Protein AF-C3Y7M6-F1 (afdb_monomer)

Secondary structure (DSSP, 8-state):
-TT-EEE----TTEEEES-SEEEB-TTSSBSSPPPEEEEPBPPPPPPPTTEEEE-S--BTT-EEEEEEPTT---BS-SEEEB-TTSSBSSPPPB-

Mean predicted aligned error: 4.07 Å

Structure (mmCIF, N/CA/C/O backbone):
data_AF-C3Y7M6-F1
#
_entry.id   AF-C3Y7M6-F1
#
loop_
_atom_site.group_PDB
_atom_site.id
_atom_site.type_symbol
_atom_site.label_atom_id
_atom_site.label_alt_id
_atom_site.label_comp_id
_atom_site.label_asym_id
_atom_site.label_entity_id
_atom_site.label_seq_id
_atom_site.pdbx_PDB_ins_code
_atom_site.Cartn_x
_atom_site.Cartn_y
_atom_site.Cartn_z
_atom_site.occupancy
_atom_site.B_iso_or_equiv
_atom_site.auth_seq_id
_atom_site.auth_comp_id
_atom_site.auth_asym_id
_atom_site.auth_atom_id
_atom_site.pdbx_PDB_model_num
ATOM 1 N N . ASN A 1 1 ? 14.901 -2.344 -32.759 1.00 72.94 1 ASN A N 1
ATOM 2 C CA . ASN A 1 1 ? 16.161 -1.880 -33.370 1.00 72.94 1 ASN A CA 1
ATOM 3 C C . ASN A 1 1 ? 17.221 -1.711 -32.301 1.00 72.94 1 ASN A C 1
ATOM 5 O O . ASN A 1 1 ? 16.890 -1.480 -31.144 1.00 72.94 1 ASN A O 1
ATOM 9 N N . PHE A 1 2 ? 18.489 -1.884 -32.670 1.00 87.56 2 PHE A N 1
ATOM 10 C CA . PHE A 1 2 ? 19.610 -1.601 -31.774 1.00 87.56 2 PHE A CA 1
ATOM 11 C C . PHE A 1 2 ? 19.514 -0.161 -31.247 1.00 87.56 2 PHE A C 1
ATOM 13 O O . PHE A 1 2 ? 19.292 0.758 -32.032 1.00 87.56 2 PHE A O 1
ATOM 20 N N . GLY A 1 3 ? 19.655 0.018 -29.933 1.00 89.00 3 GLY A N 1
ATOM 21 C CA . GLY A 1 3 ? 19.518 1.316 -29.268 1.00 89.00 3 GLY A CA 1
ATOM 22 C C . GLY A 1 3 ? 18.090 1.688 -28.857 1.00 89.00 3 GLY A C 1
ATOM 23 O O . GLY A 1 3 ? 17.925 2.667 -28.134 1.00 89.00 3 GLY A O 1
ATOM 24 N N . ASP A 1 4 ? 17.071 0.910 -29.243 1.00 94.31 4 ASP A N 1
ATOM 25 C CA . ASP A 1 4 ? 15.692 1.167 -28.813 1.00 94.31 4 ASP A CA 1
ATOM 26 C C . ASP A 1 4 ? 15.556 1.036 -27.298 1.00 94.31 4 ASP A C 1
ATOM 28 O O . ASP A 1 4 ? 16.113 0.118 -26.688 1.00 94.31 4 ASP A O 1
ATOM 32 N N . VAL A 1 5 ? 14.755 1.923 -26.708 1.00 95.19 5 VAL A N 1
ATOM 33 C CA . VAL A 1 5 ? 14.452 1.932 -25.278 1.00 95.19 5 VAL A CA 1
ATOM 34 C C . VAL A 1 5 ? 12.982 1.596 -25.069 1.00 95.19 5 VAL A C 1
ATOM 36 O O . VAL A 1 5 ? 12.100 2.252 -25.618 1.00 95.19 5 VAL A O 1
ATOM 39 N N . ALA A 1 6 ? 12.721 0.584 -24.248 1.00 94.50 6 ALA A N 1
ATOM 40 C CA . ALA A 1 6 ? 11.391 0.259 -23.755 1.00 94.50 6 ALA A CA 1
ATOM 41 C C . ALA A 1 6 ? 11.241 0.781 -22.325 1.00 94.50 6 ALA A C 1
ATOM 43 O O . ALA A 1 6 ? 12.068 0.457 -21.471 1.00 94.50 6 ALA A O 1
ATOM 44 N N . SER A 1 7 ? 10.181 1.548 -22.071 1.00 95.94 7 SER A N 1
ATOM 45 C CA . SER A 1 7 ? 9.831 2.071 -20.747 1.00 95.94 7 SER A CA 1
ATOM 46 C C . SER A 1 7 ? 8.620 1.337 -20.182 1.00 95.94 7 SER A C 1
ATOM 48 O O . SER A 1 7 ? 7.670 1.045 -20.907 1.00 95.94 7 SER A O 1
ATOM 50 N N . TYR A 1 8 ? 8.652 1.065 -18.883 1.00 96.12 8 TYR A N 1
ATOM 51 C CA . TYR A 1 8 ? 7.644 0.298 -18.166 1.00 96.12 8 TYR A CA 1
ATOM 52 C C . TYR A 1 8 ? 7.078 1.114 -17.010 1.00 96.12 8 TYR A C 1
ATOM 54 O O . TYR A 1 8 ? 7.806 1.775 -16.270 1.00 96.12 8 TYR A O 1
ATOM 62 N N . SER A 1 9 ? 5.767 1.013 -16.839 1.00 96.25 9 SER A N 1
ATOM 63 C CA . SER A 1 9 ? 5.023 1.549 -15.709 1.00 96.25 9 SER A CA 1
ATOM 64 C C . SER A 1 9 ? 3.985 0.525 -15.261 1.00 96.25 9 SER A C 1
ATOM 66 O O . SER A 1 9 ? 3.592 -0.358 -16.027 1.00 96.25 9 SER A O 1
ATOM 68 N N . CYS A 1 10 ? 3.565 0.629 -14.004 1.00 96.50 10 CYS A N 1
ATOM 69 C CA . CYS A 1 10 ? 2.505 -0.198 -13.447 1.00 96.50 10 CYS A CA 1
ATOM 70 C C . CYS A 1 10 ? 1.216 0.611 -13.299 1.00 96.50 10 CYS A C 1
ATOM 72 O O . CYS A 1 10 ? 1.239 1.838 -13.186 1.00 96.50 10 CYS A O 1
ATOM 74 N N . ASN A 1 11 ? 0.086 -0.096 -13.302 1.00 96.94 11 ASN A N 1
ATOM 75 C CA . ASN A 1 11 ? -1.213 0.495 -13.004 1.00 96.94 11 ASN A CA 1
ATOM 76 C C . ASN A 1 11 ? -1.259 0.992 -11.552 1.00 96.94 11 ASN A C 1
ATOM 78 O O . ASN A 1 11 ? -0.527 0.502 -10.692 1.00 96.94 11 ASN A O 1
ATOM 82 N N . THR A 1 12 ? -2.167 1.924 -11.260 1.00 96.06 12 THR A N 1
ATOM 83 C CA . THR A 1 12 ? -2.400 2.415 -9.896 1.00 96.06 12 THR A CA 1
ATOM 84 C C . THR A 1 12 ? -2.605 1.261 -8.914 1.00 96.06 12 THR A C 1
ATOM 86 O O . THR A 1 12 ? -3.406 0.362 -9.167 1.00 96.06 12 THR A O 1
ATOM 89 N N . GLY A 1 13 ? -1.892 1.311 -7.785 1.00 96.12 13 GLY A N 1
ATOM 90 C CA . GLY A 1 13 ? -1.944 0.268 -6.758 1.00 96.12 13 GLY A CA 1
ATOM 91 C C . GLY A 1 13 ? -1.011 -0.916 -7.003 1.00 96.12 13 GLY A C 1
ATOM 92 O O . GLY A 1 13 ? -1.112 -1.915 -6.294 1.00 96.12 13 GLY A O 1
ATOM 93 N N . TYR A 1 14 ? -0.104 -0.804 -7.974 1.00 97.25 14 TYR A N 1
ATOM 94 C CA . TYR A 1 14 ? 0.954 -1.771 -8.224 1.00 97.25 14 TYR A CA 1
ATOM 95 C C . TYR A 1 14 ? 2.312 -1.073 -8.308 1.00 97.25 14 TYR A C 1
ATOM 97 O O . TYR A 1 14 ? 2.447 -0.049 -8.977 1.00 97.25 14 TYR A O 1
ATOM 105 N N . ASP A 1 15 ? 3.320 -1.678 -7.688 1.00 95.25 15 ASP A N 1
ATOM 106 C CA . ASP A 1 15 ? 4.701 -1.213 -7.701 1.00 95.25 15 ASP A CA 1
ATOM 107 C C . ASP A 1 15 ? 5.532 -1.982 -8.730 1.00 95.25 15 ASP A C 1
ATOM 109 O O . ASP A 1 15 ? 5.421 -3.206 -8.879 1.00 95.25 15 ASP A O 1
ATOM 113 N N . LEU A 1 16 ? 6.388 -1.246 -9.442 1.00 95.94 16 LEU A N 1
ATOM 114 C CA . LEU A 1 16 ? 7.299 -1.810 -10.427 1.00 95.94 16 LEU A CA 1
ATOM 115 C C . LEU A 1 16 ? 8.498 -2.464 -9.730 1.00 95.94 16 LEU A C 1
ATOM 117 O O . LEU A 1 16 ? 9.335 -1.793 -9.133 1.00 95.94 16 LEU A O 1
ATOM 121 N N . ASN A 1 17 ? 8.617 -3.778 -9.883 1.00 96.06 17 ASN A N 1
ATOM 122 C CA . ASN A 1 17 ? 9.740 -4.571 -9.407 1.00 96.06 17 ASN A CA 1
ATOM 123 C C . ASN A 1 17 ? 10.699 -4.853 -10.570 1.00 96.06 17 ASN A C 1
ATOM 125 O O . ASN A 1 17 ? 10.423 -5.691 -11.437 1.00 96.06 17 ASN A O 1
ATOM 129 N N . GLY A 1 18 ? 11.829 -4.143 -10.586 1.00 94.50 18 GLY A N 1
ATOM 130 C CA . GLY A 1 18 ? 12.865 -4.236 -11.615 1.00 94.50 18 GLY A CA 1
ATOM 131 C C . GLY A 1 18 ? 13.192 -2.880 -12.242 1.00 94.50 18 GLY A C 1
ATOM 132 O O . GLY A 1 18 ? 12.848 -1.830 -11.705 1.00 94.50 18 GLY A O 1
ATOM 133 N N . TYR A 1 19 ? 13.869 -2.901 -13.390 1.00 95.00 19 TYR A N 1
ATOM 134 C CA . TYR A 1 19 ? 14.237 -1.681 -14.109 1.00 95.00 19 TYR A CA 1
ATOM 135 C C . TYR A 1 19 ? 13.045 -1.115 -14.886 1.00 95.00 19 TYR A C 1
ATOM 137 O O . TYR A 1 19 ? 12.390 -1.831 -15.643 1.00 95.00 19 TYR A O 1
ATOM 145 N N . SER A 1 20 ? 12.799 0.189 -14.739 1.00 95.00 20 SER A N 1
ATOM 146 C CA . SER A 1 20 ? 11.761 0.920 -15.480 1.00 95.00 20 SER A CA 1
ATOM 147 C C . SER A 1 20 ? 12.078 1.093 -16.956 1.00 95.00 20 SER A C 1
ATOM 149 O O . SER A 1 20 ? 11.176 1.379 -17.738 1.00 95.00 20 SER A O 1
ATOM 151 N N . THR A 1 21 ? 13.331 0.887 -17.359 1.00 95.81 21 THR A N 1
ATOM 152 C CA . THR A 1 21 ? 13.751 0.965 -18.753 1.00 95.81 21 THR A CA 1
ATOM 153 C C . THR A 1 21 ? 14.648 -0.200 -19.138 1.00 95.81 21 THR A C 1
ATOM 155 O O . THR A 1 21 ? 15.396 -0.755 -18.329 1.00 95.81 21 THR A O 1
ATOM 158 N N . ARG A 1 22 ? 14.559 -0.591 -20.407 1.00 95.56 22 ARG A N 1
ATOM 159 C CA . ARG A 1 22 ? 15.410 -1.612 -21.022 1.00 95.56 22 ARG A CA 1
ATOM 160 C C . ARG A 1 22 ? 15.880 -1.092 -22.364 1.00 95.56 22 ARG A C 1
ATOM 162 O O . ARG A 1 22 ? 15.093 -0.472 -23.073 1.00 95.56 22 ARG A O 1
ATOM 169 N N . THR A 1 23 ? 17.119 -1.398 -22.725 1.00 96.25 23 THR A N 1
ATOM 170 C CA . THR A 1 23 ? 17.692 -0.994 -24.015 1.00 96.25 23 THR A CA 1
ATOM 171 C C . THR A 1 23 ? 18.028 -2.220 -24.849 1.00 96.25 23 THR A C 1
ATOM 173 O O . THR A 1 23 ? 18.588 -3.188 -24.327 1.00 96.25 23 THR A O 1
ATOM 176 N N . CYS A 1 24 ? 17.681 -2.198 -26.135 1.00 94.50 24 CYS A N 1
ATOM 177 C CA . CYS A 1 24 ? 18.033 -3.250 -27.080 1.00 94.50 24 CYS A CA 1
ATOM 178 C C . CYS A 1 24 ? 19.516 -3.133 -27.454 1.00 94.50 24 CYS A C 1
ATOM 180 O O . CYS A 1 24 ? 19.959 -2.131 -28.020 1.00 94.50 24 CYS A O 1
ATOM 182 N N . GLN A 1 25 ? 20.293 -4.148 -27.092 1.00 94.44 25 GLN A N 1
ATOM 183 C CA . GLN A 1 25 ? 21.741 -4.186 -27.266 1.00 94.44 25 GLN A CA 1
ATOM 184 C C . GLN A 1 25 ? 22.123 -4.666 -28.669 1.00 94.44 25 GLN A C 1
ATOM 186 O O . GLN A 1 25 ? 21.303 -5.194 -29.419 1.00 94.44 25 GLN A O 1
ATOM 191 N N . SER A 1 26 ? 23.397 -4.503 -29.036 1.00 94.00 26 SER A N 1
ATOM 192 C CA . SER A 1 26 ? 23.926 -4.931 -30.343 1.00 94.00 26 SER A CA 1
ATOM 193 C C . SER A 1 26 ? 23.865 -6.446 -30.535 1.00 94.00 26 SER A C 1
ATOM 195 O O . SER A 1 26 ? 23.856 -6.925 -31.663 1.00 94.00 26 SER A O 1
ATOM 197 N N . SER A 1 27 ? 23.765 -7.193 -29.434 1.00 92.62 27 SER A N 1
ATOM 198 C CA . SER A 1 27 ? 23.513 -8.634 -29.408 1.00 92.62 27 SER A CA 1
ATOM 199 C C . SER A 1 27 ? 22.090 -9.019 -29.832 1.00 92.62 27 SER A C 1
ATOM 201 O O . SER A 1 27 ? 21.807 -10.205 -29.969 1.00 92.62 27 SER A O 1
ATOM 203 N N . GLY A 1 28 ? 21.179 -8.052 -29.995 1.00 89.31 28 GLY A N 1
ATOM 204 C CA . GLY A 1 28 ? 19.751 -8.296 -30.219 1.00 89.31 28 GLY A CA 1
ATOM 205 C C . GLY A 1 28 ? 18.967 -8.632 -28.944 1.00 89.31 28 GLY A C 1
ATOM 206 O O . GLY A 1 28 ? 17.747 -8.773 -29.000 1.00 89.31 28 GLY A O 1
ATOM 207 N N . SER A 1 29 ? 19.642 -8.718 -27.794 1.00 93.75 29 SER A N 1
ATOM 208 C CA . SER A 1 29 ? 19.028 -8.939 -26.481 1.00 93.75 29 SER A CA 1
ATOM 209 C C . SER A 1 29 ? 18.777 -7.624 -25.744 1.00 93.75 29 SER A C 1
ATOM 211 O O . SER A 1 29 ? 19.436 -6.611 -25.974 1.00 93.75 29 SER A O 1
ATOM 213 N N . TRP A 1 30 ? 17.826 -7.635 -24.816 1.00 94.56 30 TRP A N 1
ATOM 214 C CA . TRP A 1 30 ? 17.565 -6.497 -23.934 1.00 94.56 30 TRP A CA 1
ATOM 215 C C . TRP A 1 30 ? 18.546 -6.458 -22.758 1.00 94.56 30 TRP A C 1
ATOM 217 O O . TRP A 1 30 ? 18.902 -7.503 -22.220 1.00 94.56 30 TRP A O 1
ATOM 227 N N . SER A 1 31 ? 18.907 -5.252 -22.310 1.00 94.38 31 SER A N 1
ATOM 228 C CA . SER A 1 31 ? 19.875 -5.022 -21.224 1.00 94.38 31 SER A CA 1
ATOM 229 C C . SER A 1 31 ? 19.509 -5.653 -19.874 1.00 94.38 31 SER A C 1
ATOM 231 O O . SER A 1 31 ? 20.402 -5.986 -19.102 1.00 94.38 31 SER A O 1
ATOM 233 N N . TYR A 1 32 ? 18.214 -5.826 -19.591 1.00 93.25 32 TYR A N 1
ATOM 234 C CA . TYR A 1 32 ? 17.685 -6.434 -18.363 1.00 93.25 32 TYR A CA 1
ATOM 235 C C . TYR A 1 32 ? 16.497 -7.351 -18.679 1.00 93.25 32 TYR A C 1
ATOM 237 O O . TYR A 1 32 ? 15.976 -7.336 -19.800 1.00 93.25 32 TYR A O 1
ATOM 245 N N . SER A 1 33 ? 16.023 -8.125 -17.700 1.00 94.19 33 SER A N 1
ATOM 246 C CA . SER A 1 33 ? 14.732 -8.820 -17.786 1.00 94.19 33 SER A CA 1
ATOM 247 C C . SER A 1 33 ? 13.569 -7.824 -17.780 1.00 94.19 33 SER A C 1
ATOM 249 O O . SER A 1 33 ? 13.711 -6.688 -17.327 1.00 94.19 33 SER A O 1
ATOM 251 N N . ALA A 1 34 ? 12.411 -8.236 -18.302 1.00 94.31 34 ALA A N 1
ATOM 252 C CA . ALA A 1 34 ? 11.197 -7.437 -18.162 1.00 94.31 34 ALA A CA 1
ATOM 253 C C . ALA A 1 34 ? 10.855 -7.279 -16.666 1.00 94.31 34 ALA A C 1
ATOM 255 O O . ALA A 1 34 ? 10.954 -8.270 -15.934 1.00 94.31 34 ALA A O 1
ATOM 256 N N . PRO A 1 35 ? 10.494 -6.070 -16.200 1.00 97.00 35 PRO A N 1
ATOM 257 C CA . PRO A 1 35 ? 10.063 -5.879 -14.823 1.00 97.00 35 PRO A CA 1
ATOM 258 C C . PRO A 1 35 ? 8.693 -6.526 -14.591 1.00 97.00 35 PRO A C 1
ATOM 260 O O . PRO A 1 35 ? 7.972 -6.865 -15.532 1.00 97.00 35 PRO A O 1
ATOM 263 N N . THR A 1 36 ? 8.324 -6.670 -13.323 1.00 97.50 36 THR A N 1
ATOM 264 C CA . THR A 1 36 ? 7.009 -7.181 -12.913 1.00 97.50 36 THR A CA 1
ATOM 265 C C . THR A 1 36 ? 6.276 -6.141 -12.079 1.00 97.50 36 THR A C 1
ATOM 267 O O . THR A 1 36 ? 6.907 -5.324 -11.415 1.00 97.50 36 THR A O 1
ATOM 270 N N . CYS A 1 37 ? 4.946 -6.165 -12.099 1.00 97.56 37 CYS A N 1
ATOM 271 C CA . CYS A 1 37 ? 4.124 -5.300 -11.258 1.00 97.56 37 CYS A CA 1
ATOM 272 C C . CYS A 1 37 ? 3.591 -6.109 -10.074 1.00 97.56 37 CYS A C 1
ATOM 274 O O . CYS A 1 37 ? 2.806 -7.037 -10.264 1.00 97.56 37 CYS A O 1
ATOM 276 N N . GLY A 1 38 ? 4.038 -5.777 -8.864 1.00 96.81 38 GLY A N 1
ATOM 277 C CA . GLY A 1 38 ? 3.539 -6.375 -7.625 1.00 96.81 38 GLY A CA 1
ATOM 278 C C . GLY A 1 38 ? 2.436 -5.511 -7.032 1.00 96.81 38 GLY A C 1
ATOM 279 O O . GLY A 1 38 ? 2.518 -4.291 -7.115 1.00 96.81 38 GLY A O 1
ATOM 280 N N . VAL A 1 39 ? 1.396 -6.113 -6.456 1.00 97.56 39 VAL A N 1
ATOM 281 C CA . VAL A 1 39 ? 0.333 -5.335 -5.802 1.00 97.56 39 VAL A CA 1
ATOM 282 C C . VAL A 1 39 ? 0.888 -4.610 -4.575 1.00 97.56 39 VAL A C 1
ATOM 284 O O . VAL A 1 39 ? 1.636 -5.191 -3.787 1.00 97.56 39 VAL A O 1
ATOM 287 N N . VAL A 1 40 ? 0.519 -3.340 -4.412 1.00 97.69 40 VAL A N 1
ATOM 288 C CA . VAL A 1 40 ? 0.850 -2.557 -3.219 1.00 97.69 40 VAL A CA 1
ATOM 289 C C . VAL A 1 40 ? 0.216 -3.228 -2.006 1.00 97.69 40 VAL A C 1
ATOM 291 O O . VAL A 1 40 ? -0.963 -3.587 -2.033 1.00 97.69 40 VAL A O 1
ATOM 294 N N . GLN A 1 41 ? 0.989 -3.376 -0.932 1.00 97.50 41 GLN A N 1
ATOM 295 C CA . GLN A 1 41 ? 0.534 -4.022 0.293 1.00 97.50 41 GLN A CA 1
ATOM 296 C C . GLN A 1 41 ? 0.684 -3.083 1.494 1.00 97.50 41 GLN A C 1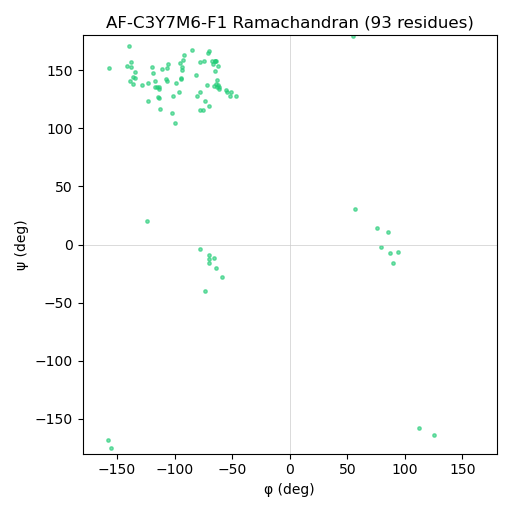
ATOM 298 O O . GLN A 1 41 ? 1.781 -2.629 1.814 1.00 97.50 41 GLN A O 1
ATOM 303 N N . CYS A 1 42 ? -0.414 -2.835 2.197 1.00 97.81 42 CYS A N 1
ATOM 304 C CA . CYS A 1 42 ? -0.458 -2.011 3.393 1.00 97.81 42 CYS A CA 1
ATOM 305 C C . CYS A 1 42 ? 0.139 -2.715 4.628 1.00 97.81 42 CYS A C 1
ATOM 307 O O . CYS A 1 42 ? 0.198 -3.952 4.698 1.00 97.81 42 CYS A O 1
ATOM 309 N N . PRO A 1 43 ? 0.575 -1.953 5.649 1.00 97.94 43 PRO A N 1
ATOM 310 C CA . PRO A 1 43 ? 1.120 -2.520 6.879 1.00 97.94 43 PRO A CA 1
ATOM 311 C C . PRO A 1 43 ? 0.076 -3.341 7.647 1.00 97.94 43 PRO A C 1
ATOM 313 O O . PRO A 1 43 ? -1.130 -3.167 7.483 1.00 97.94 43 PRO A O 1
ATOM 316 N N . THR A 1 44 ? 0.539 -4.256 8.494 1.00 97.38 44 THR A N 1
ATOM 317 C CA . THR A 1 44 ? -0.331 -5.003 9.414 1.00 97.38 44 THR A CA 1
ATOM 31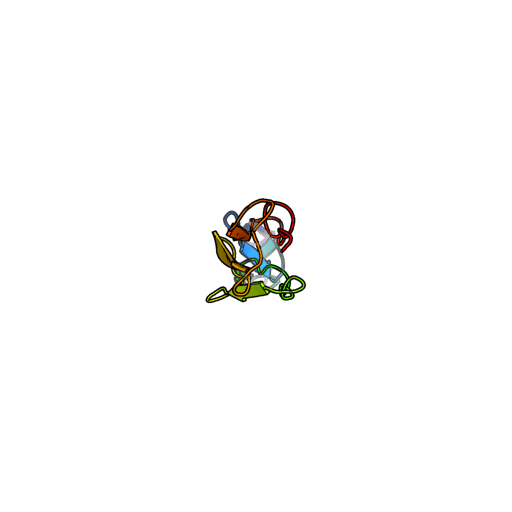8 C C . THR A 1 44 ? -1.002 -4.039 10.393 1.00 97.38 44 THR A C 1
ATOM 320 O O . THR A 1 44 ? -0.347 -3.135 10.911 1.00 97.38 44 THR A O 1
ATOM 323 N N . LEU A 1 45 ? -2.298 -4.228 10.650 1.00 96.81 45 LEU A N 1
ATOM 324 C CA . LEU A 1 45 ? -3.029 -3.446 11.648 1.00 96.81 45 LEU A CA 1
ATOM 325 C C . LEU A 1 45 ? -3.052 -4.186 12.984 1.00 96.81 45 LEU A C 1
ATOM 327 O O . LEU A 1 45 ? -3.170 -5.409 13.026 1.00 96.81 45 LEU A O 1
ATOM 331 N N . SER A 1 46 ? -2.962 -3.431 14.074 1.00 96.75 46 SER A N 1
ATOM 332 C CA . SER A 1 46 ? -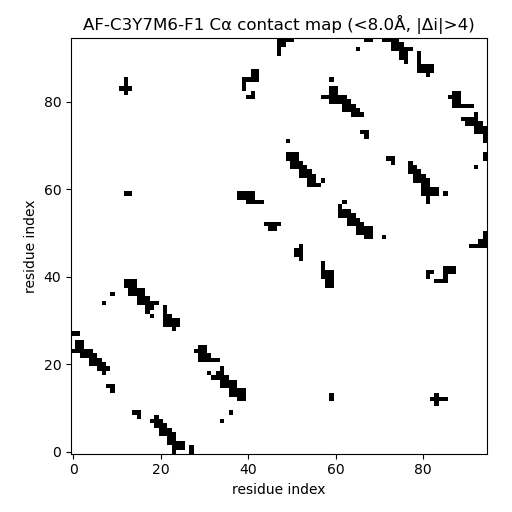3.160 -3.934 15.429 1.00 96.75 46 SER A CA 1
ATOM 333 C C . SER A 1 46 ? -4.607 -3.747 15.876 1.00 96.75 46 SER A C 1
ATOM 335 O O . SER A 1 46 ? -5.308 -2.832 15.432 1.00 96.75 46 SER A O 1
ATOM 337 N N . ASN A 1 47 ? -5.042 -4.614 16.788 1.00 97.38 47 ASN A N 1
ATOM 338 C CA . ASN A 1 47 ? -6.338 -4.475 17.439 1.00 97.38 47 ASN A CA 1
ATOM 339 C C . ASN A 1 47 ? -6.379 -3.183 18.274 1.00 97.38 47 ASN A C 1
ATOM 341 O O . ASN A 1 47 ? -5.397 -2.887 18.965 1.00 97.38 47 ASN A O 1
ATOM 345 N N . PRO A 1 48 ? -7.490 -2.427 18.248 1.00 96.62 48 PRO A N 1
ATOM 346 C CA . PRO A 1 48 ? -7.711 -1.368 19.220 1.00 96.62 48 PRO A CA 1
ATOM 347 C C . PRO A 1 48 ? -7.906 -1.972 20.617 1.00 96.62 48 PRO A C 1
ATOM 349 O O . PRO A 1 48 ? -8.333 -3.121 20.768 1.00 96.62 48 PRO A O 1
ATOM 352 N N . THR A 1 49 ? -7.621 -1.190 21.656 1.00 97.56 49 THR A N 1
ATOM 353 C CA . THR A 1 49 ? -7.977 -1.556 23.033 1.00 97.56 49 THR A CA 1
ATOM 354 C C . THR A 1 49 ? -9.476 -1.841 23.103 1.00 97.56 49 THR A C 1
ATOM 356 O O . THR A 1 49 ? -10.255 -1.071 22.564 1.00 97.56 49 THR A O 1
ATOM 359 N N . ASN A 1 50 ? -9.889 -2.943 23.735 1.00 97.69 50 ASN A N 1
ATOM 360 C CA . ASN A 1 50 ? -11.295 -3.371 23.816 1.00 97.69 50 ASN A CA 1
ATOM 361 C C . ASN A 1 50 ? -12.006 -3.556 22.463 1.00 97.69 50 ASN A C 1
ATOM 363 O O . ASN A 1 50 ? -13.223 -3.395 22.371 1.00 97.69 50 ASN A O 1
ATOM 367 N N . GLY A 1 51 ? -11.273 -3.940 21.421 1.00 97.62 51 GLY A N 1
ATOM 368 C CA . GLY A 1 51 ? -11.860 -4.317 20.144 1.00 97.62 51 GLY A CA 1
ATOM 369 C C . GLY A 1 51 ? -10.940 -5.194 19.306 1.00 97.62 51 GLY A C 1
ATOM 370 O O . GLY A 1 51 ? -9.924 -5.707 19.774 1.00 97.62 51 GLY A O 1
ATOM 371 N N . ALA A 1 52 ? -11.314 -5.369 18.046 1.00 98.06 52 ALA A N 1
ATOM 372 C CA . ALA A 1 52 ? -10.601 -6.183 17.077 1.00 98.06 52 ALA A CA 1
ATOM 373 C C . ALA A 1 52 ? -10.621 -5.527 15.694 1.00 98.06 52 ALA A C 1
ATOM 375 O O . ALA A 1 52 ? -11.542 -4.776 15.365 1.00 98.06 52 ALA A O 1
ATOM 376 N N . VAL A 1 53 ? -9.606 -5.834 14.887 1.00 98.31 53 VAL A N 1
ATOM 377 C CA . VAL A 1 53 ? -9.558 -5.516 13.457 1.00 98.31 53 VAL A CA 1
ATOM 378 C C . VAL A 1 53 ? -9.515 -6.806 12.640 1.00 98.31 53 VAL A C 1
ATOM 380 O O . VAL A 1 53 ? -8.850 -7.769 13.016 1.00 98.31 53 VAL A O 1
ATOM 383 N N . SER A 1 54 ? -10.227 -6.833 11.516 1.00 97.81 54 SER A N 1
ATOM 384 C CA . SER A 1 54 ? -10.323 -7.989 10.621 1.00 97.81 54 SER A CA 1
ATOM 385 C C . SER A 1 54 ? -10.196 -7.569 9.156 1.00 97.81 54 SER A C 1
ATOM 387 O O . SER A 1 54 ? -10.746 -6.550 8.753 1.00 97.81 54 SER A O 1
ATOM 389 N N . TYR A 1 55 ? -9.455 -8.339 8.361 1.00 97.12 55 TYR A N 1
ATOM 390 C CA . TYR A 1 55 ? -9.299 -8.178 6.910 1.00 97.12 55 TYR A CA 1
ATOM 391 C C . TYR A 1 55 ? -8.874 -9.518 6.296 1.00 97.12 55 TYR A C 1
ATOM 393 O O . TYR A 1 55 ? -8.228 -10.325 6.963 1.00 97.12 55 TYR A O 1
ATOM 401 N N . SER A 1 56 ? -9.218 -9.761 5.029 1.00 94.19 56 SER A N 1
ATOM 402 C CA . SER A 1 56 ? -8.797 -10.965 4.290 1.00 94.19 56 SER A CA 1
ATOM 403 C C . SER A 1 56 ? -7.323 -10.915 3.887 1.00 94.19 56 SER A C 1
ATOM 405 O O . SER A 1 56 ? -6.610 -11.913 3.957 1.00 94.19 56 SER A O 1
ATOM 407 N N . SER A 1 57 ? -6.867 -9.738 3.473 1.00 96.56 57 SER A N 1
ATOM 408 C CA . SER A 1 57 ? -5.509 -9.453 3.021 1.00 96.56 57 SER A CA 1
ATOM 409 C C . SER A 1 57 ? -5.210 -7.962 3.213 1.00 96.56 57 SER A C 1
ATOM 411 O O . SER A 1 57 ? -5.973 -7.238 3.854 1.00 96.56 57 SER A O 1
ATOM 413 N N . ARG A 1 58 ? -4.040 -7.513 2.752 1.00 97.44 58 ARG A N 1
ATOM 414 C CA . ARG A 1 58 ? -3.570 -6.130 2.916 1.00 9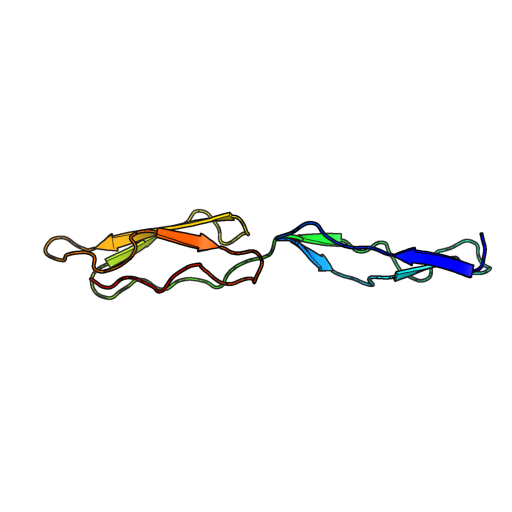7.44 58 ARG A CA 1
ATOM 415 C C . ARG A 1 58 ? -3.244 -5.483 1.575 1.00 97.44 58 ARG A C 1
ATOM 417 O O . ARG A 1 58 ? -2.452 -4.553 1.534 1.00 9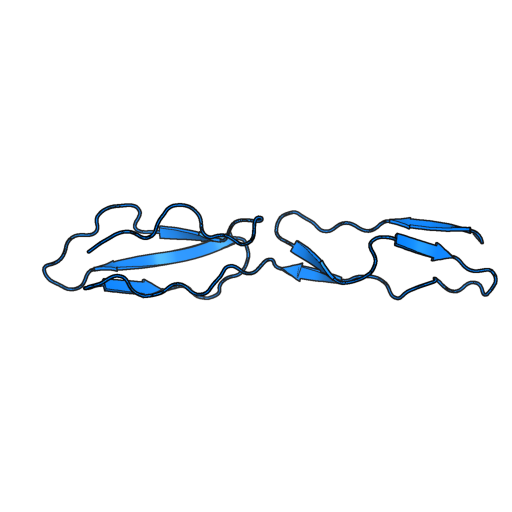7.44 58 ARG A O 1
ATOM 424 N N . ASN A 1 59 ? -3.771 -6.019 0.487 1.00 98.19 59 ASN A N 1
ATOM 425 C CA . ASN A 1 59 ? -3.483 -5.558 -0.858 1.00 98.19 59 ASN A CA 1
ATOM 426 C C . ASN A 1 59 ? -4.267 -4.282 -1.157 1.00 98.19 59 ASN A C 1
ATOM 428 O O . ASN A 1 59 ? -5.299 -4.013 -0.543 1.00 98.19 59 ASN A O 1
ATOM 432 N N . TYR A 1 60 ? -3.787 -3.495 -2.114 1.00 98.00 60 TYR A N 1
ATOM 433 C CA . TYR A 1 60 ? -4.498 -2.325 -2.612 1.00 98.00 60 TYR A CA 1
ATOM 434 C C . TYR A 1 60 ? -5.976 -2.634 -2.899 1.00 98.00 60 TYR A C 1
ATOM 436 O O . TYR A 1 60 ? -6.295 -3.581 -3.617 1.00 98.00 60 TYR A O 1
ATOM 444 N N . GLY A 1 61 ? -6.868 -1.816 -2.335 1.00 97.19 61 GLY A N 1
ATOM 445 C CA . GLY A 1 61 ? -8.319 -1.978 -2.431 1.00 97.19 61 GLY A CA 1
ATOM 446 C C . GLY A 1 61 ? -8.952 -2.829 -1.325 1.00 97.19 61 GLY A C 1
ATOM 447 O O . GLY A 1 61 ? -10.161 -2.720 -1.124 1.00 97.19 61 GLY A O 1
ATOM 448 N N . ASP A 1 62 ? -8.173 -3.607 -0.565 1.00 98.12 62 ASP A N 1
ATOM 449 C CA . ASP A 1 62 ? -8.705 -4.396 0.551 1.00 98.12 62 ASP A CA 1
ATOM 450 C C . ASP A 1 62 ? -9.253 -3.506 1.664 1.00 98.12 62 ASP A C 1
ATOM 452 O O . ASP A 1 62 ? -8.758 -2.403 1.917 1.00 98.12 62 ASP A O 1
ATOM 456 N N . VAL A 1 63 ? -10.263 -4.024 2.365 1.00 98.31 63 VAL A N 1
ATOM 457 C CA . VAL A 1 63 ? -10.945 -3.331 3.458 1.00 98.31 63 VAL A CA 1
ATOM 458 C C . VAL A 1 63 ? -10.696 -4.056 4.776 1.00 98.31 63 VAL A C 1
ATOM 460 O O . VAL A 1 63 ? -10.949 -5.252 4.905 1.00 98.31 63 VAL A O 1
ATOM 463 N N . ALA A 1 64 ? -10.228 -3.300 5.765 1.00 98.38 64 ALA A N 1
ATOM 464 C CA . ALA A 1 64 ? -10.155 -3.701 7.156 1.00 98.38 64 ALA A CA 1
ATOM 465 C C . ALA A 1 64 ? -11.368 -3.180 7.922 1.00 98.38 64 ALA A C 1
ATOM 467 O O . ALA A 1 64 ? -11.684 -1.994 7.845 1.00 98.38 64 ALA A O 1
ATOM 468 N N . SER A 1 65 ? -12.007 -4.061 8.686 1.00 98.31 65 SER A N 1
ATOM 469 C CA . SER A 1 65 ? -13.197 -3.794 9.490 1.00 98.31 65 SER A CA 1
ATOM 470 C C . SER A 1 65 ? -12.874 -3.902 10.975 1.00 98.31 65 SER A C 1
ATOM 472 O O . SER A 1 65 ? -12.247 -4.869 11.412 1.00 98.31 65 SER A O 1
ATOM 474 N N . TYR A 1 66 ? -13.332 -2.922 11.745 1.00 98.31 66 TYR A N 1
ATOM 475 C CA . TYR A 1 66 ? -13.133 -2.816 13.183 1.00 98.31 66 TYR A CA 1
ATOM 476 C C . TYR A 1 66 ? -14.429 -3.101 13.941 1.00 98.31 66 TYR A C 1
ATOM 478 O O . TYR A 1 66 ? -15.513 -2.687 13.530 1.00 98.31 66 TYR A O 1
ATOM 486 N N . SER A 1 67 ? -14.300 -3.767 15.083 1.00 97.88 67 SER A N 1
ATOM 487 C CA . SER A 1 67 ? -15.405 -4.078 15.992 1.00 97.88 67 SER A CA 1
ATOM 488 C C . SER A 1 67 ? -14.980 -3.870 17.438 1.00 97.88 67 SER A C 1
ATOM 490 O O . SER A 1 67 ? -13.867 -4.243 17.801 1.00 97.88 67 SER A O 1
ATOM 492 N N . CYS A 1 68 ? -15.868 -3.333 18.271 1.00 98.19 68 CYS A N 1
ATOM 493 C CA . CYS A 1 68 ? -15.629 -3.205 19.705 1.00 98.19 68 CYS A CA 1
ATOM 494 C C . CYS A 1 68 ? -16.201 -4.397 20.473 1.00 98.19 68 CYS A C 1
ATOM 496 O O . CYS A 1 68 ? -17.194 -5.002 20.064 1.00 98.19 68 CYS A O 1
ATOM 498 N N . ASN A 1 69 ? -15.563 -4.727 21.591 1.00 98.19 69 ASN A N 1
ATOM 499 C CA . ASN A 1 69 ? -16.036 -5.742 22.519 1.00 98.19 69 ASN A CA 1
ATOM 500 C C . ASN A 1 69 ? -17.369 -5.312 23.147 1.00 98.19 69 ASN A C 1
ATOM 502 O O . ASN A 1 69 ? -17.688 -4.124 23.228 1.00 98.19 69 ASN A O 1
ATOM 506 N N . THR A 1 70 ? -18.136 -6.283 23.645 1.00 97.56 70 THR A N 1
ATOM 507 C CA . THR A 1 70 ? -19.406 -6.028 24.335 1.00 97.56 70 THR A CA 1
ATOM 508 C C . THR A 1 70 ? -19.234 -4.993 25.449 1.00 97.56 70 THR A C 1
ATOM 510 O O . THR A 1 70 ? -18.375 -5.146 26.314 1.00 97.56 70 THR A O 1
ATOM 513 N N . GLY A 1 71 ? -20.073 -3.954 25.436 1.00 96.94 71 GLY A N 1
ATOM 514 C CA . GLY A 1 71 ? -20.036 -2.856 26.410 1.00 96.94 71 GLY A CA 1
ATOM 515 C C . GLY A 1 71 ? -19.213 -1.634 25.982 1.00 96.94 71 GLY A C 1
ATOM 516 O O . GLY A 1 71 ? -19.276 -0.618 26.668 1.00 96.94 71 GLY A O 1
ATOM 517 N N . TYR A 1 72 ? -18.505 -1.696 24.849 1.00 97.19 72 TYR A N 1
ATOM 518 C CA . TYR A 1 72 ? -17.742 -0.579 24.281 1.00 97.19 72 TYR A CA 1
ATOM 519 C C . TYR A 1 72 ? -18.372 -0.074 22.981 1.00 97.19 72 TYR A C 1
ATOM 521 O O . TYR A 1 72 ? -19.005 -0.831 22.244 1.00 97.19 72 TYR A O 1
ATOM 529 N N . ASN A 1 73 ? -18.181 1.214 22.689 1.00 97.25 73 ASN A N 1
ATOM 530 C CA . ASN A 1 73 ? -18.728 1.864 21.499 1.00 97.25 73 ASN A CA 1
ATOM 531 C C . ASN A 1 73 ? -17.606 2.291 20.558 1.00 97.25 73 ASN A C 1
ATOM 533 O O . ASN A 1 73 ? -16.625 2.889 20.992 1.00 97.25 73 ASN A O 1
ATOM 537 N N . LEU A 1 74 ? -17.789 2.039 19.262 1.00 97.38 74 LEU A N 1
ATOM 538 C CA . LEU A 1 74 ? -16.822 2.434 18.247 1.00 97.38 74 LEU A CA 1
ATOM 539 C C . LEU A 1 74 ? -16.873 3.947 18.015 1.00 97.38 74 LEU A C 1
ATOM 541 O O . LEU A 1 74 ? -17.919 4.493 17.665 1.00 97.38 74 LEU A O 1
ATOM 545 N N . ASN A 1 75 ? -15.734 4.615 18.175 1.00 97.88 75 ASN A N 1
ATOM 546 C CA . ASN A 1 75 ? -15.551 6.028 17.871 1.00 97.88 75 ASN A CA 1
ATOM 547 C C . ASN A 1 75 ? -14.590 6.186 16.685 1.00 97.88 75 ASN A C 1
ATOM 549 O O . ASN A 1 75 ? -13.422 5.800 16.756 1.00 97.88 75 ASN A O 1
ATOM 553 N N . GLY A 1 76 ? -15.099 6.743 15.586 1.00 96.94 76 GLY A N 1
ATOM 554 C CA . GLY A 1 76 ? -14.375 6.905 14.326 1.00 96.94 76 GLY A CA 1
ATOM 555 C C . GLY A 1 76 ? -14.937 6.022 13.211 1.00 96.94 76 GLY A C 1
ATOM 556 O O . GLY A 1 76 ? -16.095 5.609 13.247 1.00 96.94 76 GLY A O 1
ATOM 557 N N . TYR A 1 77 ? -14.120 5.750 12.194 1.00 97.44 77 TYR A N 1
ATOM 558 C CA . TYR A 1 77 ? -14.523 4.926 11.056 1.00 97.44 77 TYR A CA 1
ATOM 559 C C . TYR A 1 77 ? -14.431 3.441 11.403 1.00 97.44 77 TYR A C 1
ATOM 561 O O . TYR A 1 77 ? -13.378 2.954 11.807 1.00 97.44 77 TYR A O 1
ATOM 569 N N . SER A 1 78 ? -15.516 2.700 11.181 1.00 96.88 78 SER A N 1
ATOM 570 C CA . SER A 1 78 ? -15.541 1.244 11.368 1.00 96.88 78 SER A CA 1
ATOM 571 C C . SER A 1 78 ? -14.729 0.487 10.318 1.00 96.88 78 SER A C 1
ATOM 573 O O . SER A 1 78 ? -14.478 -0.702 10.488 1.00 96.88 78 SER A O 1
ATOM 575 N N . THR A 1 79 ? -14.314 1.150 9.234 1.00 97.81 79 THR A N 1
ATOM 576 C CA . THR A 1 79 ? -13.554 0.532 8.147 1.00 97.81 79 THR A CA 1
ATOM 577 C C . THR A 1 79 ? -12.414 1.412 7.656 1.00 97.81 79 THR A C 1
ATOM 579 O O . THR A 1 79 ? -12.460 2.640 7.750 1.00 97.81 79 THR A O 1
ATOM 582 N N . ARG A 1 80 ? -11.376 0.766 7.122 1.00 98.06 80 ARG A N 1
ATOM 583 C CA . ARG A 1 80 ? -10.221 1.396 6.472 1.00 98.06 80 ARG A CA 1
ATOM 584 C C . ARG A 1 80 ? -9.894 0.631 5.196 1.00 98.06 80 ARG A C 1
ATOM 586 O O . ARG A 1 80 ? -10.003 -0.587 5.173 1.00 98.06 80 ARG A O 1
ATOM 593 N N . THR A 1 81 ? -9.465 1.325 4.151 1.00 98.19 81 THR A N 1
ATOM 594 C CA . THR A 1 81 ? -9.160 0.738 2.835 1.00 98.19 81 THR A CA 1
ATOM 595 C C . THR A 1 81 ? -7.679 0.890 2.531 1.00 98.19 81 THR A C 1
ATOM 597 O O . THR A 1 81 ? -7.130 1.973 2.734 1.00 98.19 81 THR A O 1
ATOM 600 N N . CYS A 1 82 ? -7.021 -0.155 2.035 1.00 98.31 82 CYS A N 1
ATOM 601 C CA . CYS A 1 82 ? -5.627 -0.064 1.623 1.00 98.31 82 CYS A CA 1
ATOM 602 C C . CYS A 1 82 ? -5.500 0.780 0.347 1.00 98.31 82 CYS A C 1
ATOM 604 O O . CYS A 1 82 ? -6.076 0.455 -0.693 1.00 98.31 82 CYS A O 1
ATOM 606 N N . GLN A 1 83 ? -4.769 1.890 0.429 1.00 98.06 83 GLN A N 1
ATOM 607 C CA . GLN A 1 83 ? -4.631 2.855 -0.658 1.00 98.06 83 GLN A CA 1
ATOM 608 C C . GLN A 1 83 ? -3.416 2.543 -1.535 1.00 98.06 83 GLN A C 1
ATOM 610 O O . GLN A 1 83 ? -2.496 1.834 -1.134 1.00 98.06 83 GLN A O 1
ATOM 615 N N . SER A 1 84 ? -3.380 3.126 -2.736 1.00 97.00 84 SER A N 1
ATOM 616 C CA . SER A 1 84 ? -2.267 2.954 -3.681 1.00 97.00 84 SER A CA 1
ATOM 617 C C . SER A 1 84 ? -0.951 3.549 -3.174 1.00 97.00 84 SER A C 1
ATOM 619 O O . SER A 1 84 ? 0.091 3.291 -3.756 1.00 97.00 84 SER A O 1
ATOM 621 N N . SER A 1 85 ? -0.994 4.339 -2.098 1.00 96.00 85 SER A N 1
ATOM 622 C CA . SER A 1 85 ? 0.172 4.852 -1.376 1.00 96.00 85 SER A CA 1
ATOM 623 C C . SER A 1 85 ? 0.829 3.818 -0.451 1.00 96.00 85 SER A C 1
ATOM 625 O O . SER A 1 85 ? 1.809 4.143 0.213 1.00 96.00 85 SER A O 1
ATOM 627 N N . GLY A 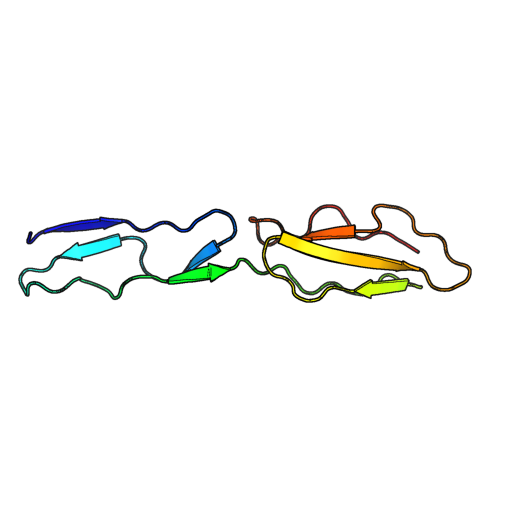1 86 ? 0.265 2.611 -0.322 1.00 96.25 86 GLY A N 1
ATOM 628 C CA . GLY A 1 86 ? 0.728 1.604 0.640 1.00 96.25 86 GLY A CA 1
ATOM 629 C C . GLY A 1 86 ? 0.315 1.896 2.082 1.00 96.25 86 GLY A C 1
ATOM 630 O O . GLY A 1 86 ? 0.834 1.288 3.014 1.00 96.25 86 GLY A O 1
ATOM 631 N N . SER A 1 87 ? -0.624 2.824 2.281 1.00 97.8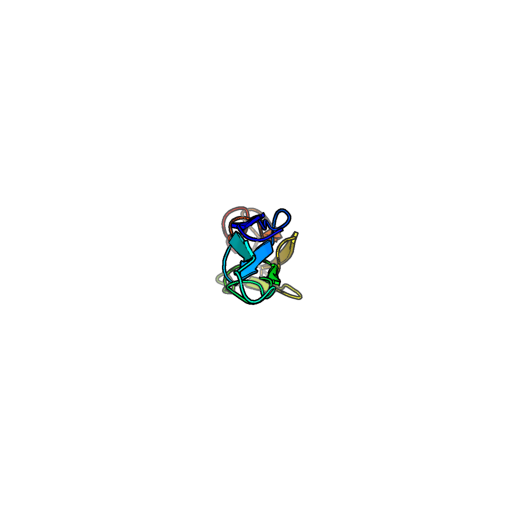1 87 SER A N 1
ATOM 632 C CA . SER A 1 87 ? -1.158 3.190 3.593 1.00 97.81 87 SER A CA 1
ATOM 633 C C . SER A 1 87 ? -2.656 2.917 3.682 1.00 97.81 87 SER A C 1
ATOM 635 O O . SER A 1 87 ? -3.389 3.027 2.700 1.00 97.81 87 SER A O 1
ATOM 637 N N . TRP A 1 88 ? -3.125 2.562 4.876 1.00 98.12 88 TRP A N 1
ATOM 638 C CA . TRP A 1 88 ? -4.555 2.437 5.148 1.00 98.12 88 TRP A CA 1
ATOM 639 C C . TRP A 1 88 ? -5.212 3.814 5.200 1.00 98.12 88 TRP A C 1
ATOM 641 O O . TRP A 1 88 ? -4.682 4.726 5.837 1.00 98.12 88 TRP A O 1
ATOM 651 N N . SER A 1 89 ? -6.390 3.943 4.592 1.00 97.88 89 SER A N 1
ATOM 652 C CA . SER A 1 89 ? -7.199 5.156 4.682 1.00 97.88 89 SER A CA 1
ATOM 653 C C . SER A 1 89 ? -7.627 5.426 6.126 1.00 97.88 89 SER A C 1
ATOM 655 O O . SER A 1 89 ? -7.751 4.498 6.930 1.00 97.88 89 SER A O 1
ATOM 657 N N . GLN A 1 90 ? -7.880 6.700 6.439 1.00 96.00 90 GLN A N 1
ATOM 658 C CA . GLN A 1 90 ? -8.325 7.162 7.760 1.00 96.00 90 GLN A CA 1
ATOM 659 C C . GLN A 1 90 ? -7.389 6.737 8.912 1.00 96.00 90 GLN A C 1
ATOM 661 O O . GLN A 1 90 ? -6.358 6.083 8.728 1.00 96.00 90 GLN A O 1
ATOM 666 N N . THR A 1 91 ? -7.736 7.130 10.132 1.00 95.38 91 THR A N 1
ATOM 667 C CA . THR A 1 91 ? -7.075 6.670 11.358 1.00 95.38 91 THR A CA 1
ATOM 668 C C . THR A 1 91 ? -7.799 5.458 11.942 1.00 95.38 91 THR A C 1
ATOM 670 O O . THR A 1 91 ? -8.962 5.202 11.629 1.00 95.38 91 THR A O 1
ATOM 673 N N . ALA A 1 92 ? -7.104 4.680 12.775 1.00 94.69 92 ALA A N 1
ATOM 674 C CA . ALA A 1 92 ? -7.746 3.596 13.513 1.00 94.69 92 ALA A CA 1
ATOM 675 C C . ALA A 1 92 ? -8.809 4.173 14.472 1.00 94.69 92 ALA A C 1
ATOM 677 O O . ALA A 1 92 ? -8.519 5.177 15.131 1.00 94.69 92 ALA A O 1
ATOM 678 N N . PRO A 1 93 ? -10.012 3.575 14.551 1.00 97.00 93 PRO A N 1
ATOM 679 C CA . PRO A 1 93 ? -11.017 3.982 15.522 1.00 97.00 93 PRO A CA 1
ATOM 680 C C . PRO A 1 93 ? -10.605 3.564 16.936 1.00 97.00 93 PRO A C 1
ATOM 682 O O . PRO A 1 93 ? -9.743 2.699 17.123 1.00 97.00 93 PRO A O 1
ATOM 685 N N . THR A 1 94 ? -11.270 4.141 17.931 1.00 97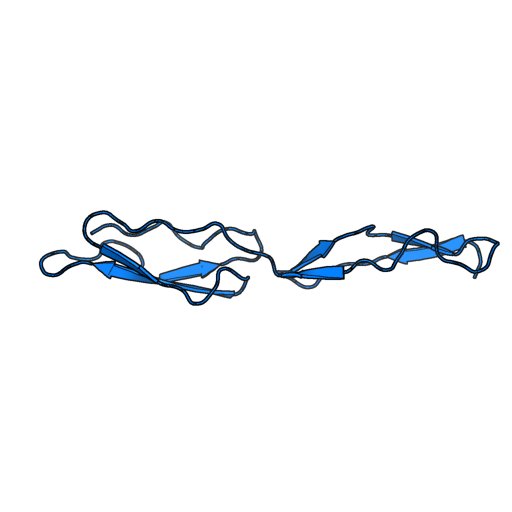.62 94 THR A N 1
ATOM 686 C CA . THR A 1 94 ? -11.167 3.694 19.322 1.00 97.62 94 THR A CA 1
ATOM 687 C C . THR A 1 94 ? -12.426 2.956 19.755 1.00 97.62 94 THR A C 1
ATOM 689 O O . THR A 1 94 ? -13.521 3.227 19.260 1.00 97.62 94 THR A O 1
ATOM 692 N N . CYS A 1 95 ? -12.235 2.053 20.708 1.00 95.38 95 CYS A N 1
ATOM 693 C CA . CYS A 1 95 ? -13.248 1.483 21.580 1.00 95.38 95 CYS A CA 1
ATOM 694 C C . CYS A 1 95 ? -12.874 1.914 23.015 1.00 95.38 95 CYS A C 1
ATOM 696 O O . CYS A 1 95 ? -13.800 2.107 23.821 1.00 95.38 95 CYS A O 1
#

Foldseek 3Di:
DAQDKDADDDDQQWDWADDRIWGQHPVRDIPDDDIDTHGQFADDDDAAVQWGWDWPGRGAQTKIAIDGHPPDDWADDRIWGQGSVNYTPDDDIHD

Sequence (95 aa):
NFGDVASYSCNTGYDLNGYSTRTCQSSGSWSYSAPTCGVVQCPTLSNPTNGAVSYSSRNYGDVASYSCNTGYNLNGYSTRTCQSSGSWSQTAPTC

pLDDT: mean 96.13, std 3.1, range [72.94, 98.38]

Organism: Branchiostoma floridae (NCBI:txid7739)

Radius of gyration: 20.82 Å; Cα contacts (8 Å, |Δi|>4): 205; chains: 1; bounding box: 44×18×60 Å

InterPro domains:
  IPR000436 Sushi/SCR/CCP domain [PF00084] (1-37)
  IPR000436 Sushi/SCR/CCP domain [PF00084] (42-95)
  IPR000436 Sushi/SCR/CCP domain [PS50923] (1-39)
  IPR000436 Sushi/SCR/CCP domain [PS50923] (40-95)
  IPR000436 Sushi/SCR/CCP domain [SM00032] (1-37)
  IPR000436 Sushi/SCR/CCP domain [SM00032] (42-95)
  IPR000436 Sushi/SCR/CCP domain [cd00033] (1-37)
  IPR000436 Sushi/SCR/CCP domain [cd00033] (42-95)
  IPR035976 Sushi/SCR/CCP superfamily [SSF57535] (2-51)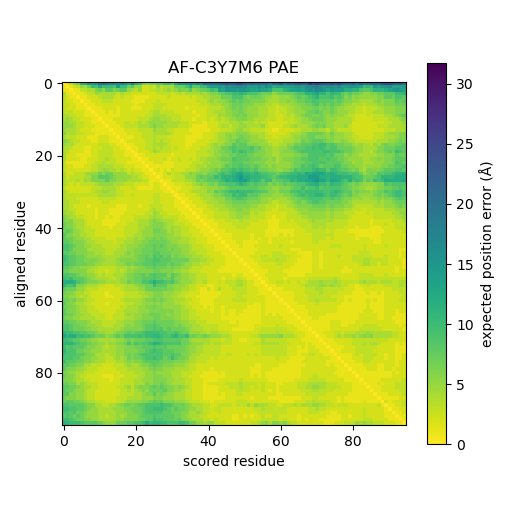
  IPR035976 Sushi/SCR/CCP superfamily [SSF57535] (40-95)
  IPR051277 SEZ6/CSMD/C4BPB Neuronal & Immune Regulators [PTHR45656] (2-95)

Solvent-accessible surface area (backbone atoms only — not comparable to full-atom values): 5443 Å² total; per-residue (Å²): 105,72,72,40,72,50,77,61,85,51,61,92,28,33,45,69,50,66,58,52,62,35,37,28,35,92,85,76,45,58,76,57,74,86,51,46,67,43,73,23,56,26,73,88,82,74,59,39,66,62,35,42,62,47,57,94,63,43,37,44,71,31,56,36,40,52,48,45,39,95,96,43,59,75,46,74,55,54,59,31,37,20,32,64,85,36,40,58,42,79,68,86,40,45,64

Nearest PDB structures (foldseek):
  7kg4-assembly2_B  TM=8.080E-01  e=9.293E-08  Homo sapiens
  6v08-assembly1_A  TM=8.280E-01  e=2.727E-07  Homo sapiens
  6v06-assembly1_A  TM=5.738E-01  e=3.766E-07  Homo sapiens
  6v09-assembly1_A  TM=5.709E-01  e=6.451E-07  Homo sapiens
  1c1z-assembly1_A  TM=5.712E-01  e=6.807E-07  Homo sapiens